Protein AF-A0A060IB45-F1 (afdb_monomer)

Structure (mmCIF, N/CA/C/O backbone):
data_AF-A0A060IB45-F1
#
_entry.id   AF-A0A060IB45-F1
#
loop_
_atom_site.group_PDB
_atom_site.id
_atom_site.type_symbol
_atom_site.label_atom_id
_atom_site.label_alt_id
_atom_site.label_comp_id
_atom_site.label_asym_id
_atom_site.label_entity_id
_atom_site.label_seq_id
_atom_site.pdbx_PDB_ins_code
_atom_site.Cartn_x
_atom_site.Cartn_y
_atom_site.Cartn_z
_atom_site.occupancy
_atom_site.B_iso_or_equiv
_atom_site.auth_seq_id
_atom_site.auth_comp_id
_atom_site.auth_asym_id
_atom_site.auth_atom_id
_atom_site.pdbx_PDB_model_num
ATOM 1 N N . MET A 1 1 ? 60.949 -63.739 -24.500 1.00 39.12 1 MET A N 1
ATOM 2 C CA . MET A 1 1 ? 61.688 -62.480 -24.249 1.00 39.12 1 MET A CA 1
ATOM 3 C C . MET A 1 1 ? 60.797 -61.530 -23.462 1.00 39.12 1 MET A C 1
ATOM 5 O O . MET A 1 1 ? 59.628 -61.396 -23.788 1.00 39.12 1 MET A O 1
ATOM 9 N N . ARG A 1 2 ? 61.341 -60.954 -22.385 1.00 44.25 2 ARG A N 1
ATOM 10 C CA . ARG A 1 2 ? 60.687 -60.028 -21.445 1.00 44.25 2 ARG A CA 1
ATOM 11 C C . ARG A 1 2 ? 60.371 -58.684 -22.113 1.00 44.25 2 ARG A C 1
ATOM 13 O O . ARG A 1 2 ? 61.211 -58.212 -22.874 1.00 44.25 2 ARG A O 1
ATOM 20 N N . ARG A 1 3 ? 59.288 -58.015 -21.692 1.00 43.28 3 ARG A N 1
ATOM 21 C CA . ARG A 1 3 ? 59.293 -56.583 -21.315 1.00 43.28 3 ARG A CA 1
ATOM 22 C C . ARG A 1 3 ? 57.944 -56.158 -20.724 1.00 43.28 3 ARG A C 1
ATOM 24 O O . ARG A 1 3 ? 56.954 -56.040 -21.430 1.00 43.28 3 ARG A O 1
ATOM 31 N N . ALA A 1 4 ? 57.955 -55.894 -19.420 1.00 44.88 4 ALA A N 1
ATOM 32 C CA . ALA A 1 4 ? 56.994 -55.016 -18.771 1.00 44.88 4 ALA A CA 1
ATOM 33 C C . ALA A 1 4 ? 57.292 -53.560 -19.167 1.00 44.88 4 ALA A C 1
ATOM 35 O O . ALA A 1 4 ? 58.463 -53.193 -19.298 1.00 44.88 4 ALA A O 1
ATOM 36 N N . LYS A 1 5 ? 56.255 -52.730 -19.301 1.00 47.69 5 LYS A N 1
ATOM 37 C CA . LYS A 1 5 ? 56.360 -51.271 -19.181 1.00 47.69 5 LYS A CA 1
ATOM 38 C C . LYS A 1 5 ? 55.083 -50.715 -18.555 1.00 47.69 5 LYS A C 1
ATOM 40 O O . LYS A 1 5 ? 54.028 -50.673 -19.173 1.00 47.69 5 LYS A O 1
ATOM 45 N N . THR A 1 6 ? 55.236 -50.315 -17.304 1.00 46.94 6 THR A N 1
ATOM 46 C CA . THR A 1 6 ? 54.355 -49.462 -16.511 1.00 46.94 6 THR A CA 1
ATOM 47 C C . THR A 1 6 ? 54.254 -48.070 -17.139 1.00 46.94 6 THR A C 1
ATOM 49 O O . THR A 1 6 ? 55.289 -47.481 -17.429 1.00 46.94 6 THR A O 1
ATOM 52 N N . MET A 1 7 ? 53.046 -47.523 -17.277 1.00 44.88 7 MET A N 1
ATOM 53 C CA . MET A 1 7 ? 52.731 -46.083 -17.217 1.00 44.88 7 MET A CA 1
ATOM 54 C C . MET A 1 7 ? 51.213 -45.987 -17.007 1.00 44.88 7 MET A C 1
ATOM 56 O O . MET A 1 7 ? 50.472 -46.628 -17.737 1.00 44.88 7 MET A O 1
ATOM 60 N N . MET A 1 8 ? 50.659 -45.425 -15.937 1.00 43.84 8 MET A N 1
ATOM 61 C CA . MET A 1 8 ? 50.748 -44.082 -15.347 1.00 43.84 8 MET A CA 1
ATOM 62 C C . MET A 1 8 ? 49.336 -43.476 -15.430 1.00 43.84 8 MET A C 1
ATOM 64 O O . MET A 1 8 ? 48.716 -43.423 -16.485 1.00 43.84 8 MET A O 1
ATOM 68 N N . ARG A 1 9 ? 48.824 -43.132 -14.248 1.00 47.56 9 ARG A N 1
ATOM 69 C CA . ARG A 1 9 ? 47.501 -42.592 -13.911 1.00 47.56 9 ARG A CA 1
ATOM 70 C C . ARG A 1 9 ? 47.063 -41.422 -14.802 1.00 47.56 9 ARG A C 1
ATOM 72 O O . ARG A 1 9 ? 47.872 -40.539 -15.046 1.00 47.56 9 ARG A O 1
ATOM 79 N N . CYS A 1 10 ? 45.759 -41.325 -15.066 1.00 42.72 10 CYS A N 1
ATOM 80 C CA . CYS A 1 10 ? 45.041 -40.045 -15.103 1.00 42.72 10 CYS A CA 1
ATOM 81 C C . CYS A 1 10 ? 43.574 -40.273 -14.706 1.00 42.72 10 CYS A C 1
ATOM 83 O O . CYS A 1 10 ? 42.755 -40.717 -15.502 1.00 42.72 10 CYS A O 1
ATOM 85 N N . VAL A 1 11 ? 43.265 -39.995 -13.438 1.00 52.44 11 VAL A N 1
ATOM 86 C CA . VAL A 1 11 ? 41.895 -39.829 -12.941 1.00 52.44 11 VAL A CA 1
ATOM 87 C C . VAL A 1 11 ? 41.464 -38.422 -13.351 1.00 52.44 11 VAL A C 1
ATOM 89 O O . VAL A 1 11 ? 41.982 -37.449 -12.810 1.00 52.44 11 VAL A O 1
ATOM 92 N N . LEU A 1 12 ? 40.560 -38.298 -14.322 1.00 50.53 12 LEU A N 1
ATOM 93 C CA . LEU A 1 12 ? 39.878 -37.034 -14.601 1.00 50.53 12 LEU A CA 1
ATOM 94 C C . LEU A 1 12 ? 38.718 -36.891 -13.610 1.00 50.53 12 LEU A C 1
ATOM 96 O O . LEU A 1 12 ? 37.620 -37.389 -13.837 1.00 50.53 12 LEU A O 1
ATOM 100 N N . ALA A 1 13 ? 38.986 -36.228 -12.486 1.00 51.66 13 ALA A N 1
ATOM 101 C CA . ALA A 1 13 ? 37.946 -35.695 -11.620 1.00 51.66 13 ALA A CA 1
ATOM 102 C C . ALA A 1 13 ? 37.414 -34.405 -12.262 1.00 51.66 13 ALA A C 1
ATOM 104 O O . ALA A 1 13 ? 38.036 -33.349 -12.166 1.00 51.66 13 ALA A O 1
ATOM 105 N N . ALA A 1 14 ? 36.280 -34.496 -12.957 1.00 57.31 14 ALA A N 1
ATOM 106 C CA . ALA A 1 14 ? 35.526 -33.322 -13.370 1.00 57.31 14 ALA A CA 1
ATOM 107 C C . ALA A 1 14 ? 34.837 -32.740 -12.127 1.00 57.31 14 ALA A C 1
ATOM 109 O O . ALA A 1 14 ? 33.784 -33.214 -11.702 1.00 57.31 14 ALA A O 1
ATOM 110 N N . ALA A 1 15 ? 35.465 -31.746 -11.503 1.00 57.22 15 ALA A N 1
ATOM 111 C CA . ALA A 1 15 ? 34.821 -30.951 -10.471 1.00 57.22 15 ALA A CA 1
ATOM 112 C C . ALA A 1 15 ? 33.759 -30.069 -11.144 1.00 57.22 15 ALA A C 1
ATOM 114 O O . ALA A 1 15 ? 34.080 -29.077 -11.796 1.00 57.22 15 ALA A O 1
ATOM 115 N N . PHE A 1 16 ? 32.492 -30.459 -11.001 1.00 50.97 16 PHE A N 1
ATOM 116 C CA . PHE A 1 16 ? 31.348 -29.583 -11.226 1.00 50.97 16 PHE A CA 1
ATOM 117 C C . PHE A 1 16 ? 31.448 -28.409 -10.245 1.00 50.97 16 PHE A C 1
ATOM 119 O O . PHE A 1 16 ? 31.032 -28.508 -9.092 1.00 50.97 16 PHE A O 1
ATOM 126 N N . LEU A 1 17 ? 32.013 -27.291 -10.693 1.00 46.75 17 LEU A N 1
ATOM 127 C CA . LEU A 1 17 ? 31.818 -26.003 -10.040 1.00 46.75 17 LEU A CA 1
ATOM 128 C C . LEU A 1 17 ? 30.426 -25.506 -10.434 1.00 46.75 17 LEU A C 1
ATOM 130 O O . LEU A 1 17 ? 30.260 -24.731 -11.373 1.00 46.75 17 LEU A O 1
ATOM 134 N N . LEU A 1 18 ? 29.410 -25.998 -9.726 1.00 50.41 18 LEU A N 1
ATOM 135 C CA . LEU A 1 18 ? 28.141 -25.293 -9.614 1.00 50.41 18 LEU A CA 1
ATOM 136 C C . LEU A 1 18 ? 28.438 -24.019 -8.825 1.00 50.41 18 LEU A C 1
ATOM 138 O O . LEU A 1 18 ? 28.433 -24.023 -7.596 1.00 50.41 18 LEU A O 1
ATOM 142 N N . SER A 1 19 ? 28.759 -22.937 -9.533 1.00 51.56 19 SER A N 1
ATOM 143 C CA . SER A 1 19 ? 28.644 -21.605 -8.954 1.00 51.56 19 SER A CA 1
ATOM 144 C C . SER A 1 19 ? 27.221 -21.492 -8.411 1.00 51.56 19 SER A C 1
ATOM 146 O O . SER A 1 19 ? 26.284 -21.699 -9.190 1.00 51.56 19 SER A O 1
ATOM 148 N N . PRO A 1 20 ? 27.012 -21.197 -7.116 1.00 48.66 20 PRO A N 1
ATOM 149 C CA . PRO A 1 20 ? 25.693 -20.787 -6.691 1.00 48.66 20 PRO A CA 1
ATOM 150 C C . PRO A 1 20 ? 25.418 -19.511 -7.478 1.00 48.66 20 PRO A C 1
ATOM 152 O O . PRO A 1 20 ? 26.125 -18.513 -7.322 1.00 48.66 20 PRO A O 1
ATOM 155 N N . ALA A 1 21 ? 24.450 -19.571 -8.397 1.00 52.47 21 ALA A N 1
ATOM 156 C CA . ALA A 1 21 ? 23.832 -18.363 -8.902 1.00 52.47 21 ALA A CA 1
ATOM 157 C C . ALA A 1 21 ? 23.478 -17.565 -7.651 1.00 52.47 21 ALA A C 1
ATOM 159 O O . ALA A 1 21 ? 22.798 -18.090 -6.766 1.00 52.47 21 ALA A O 1
ATOM 160 N N . ALA A 1 22 ? 24.051 -16.370 -7.519 1.00 42.72 22 ALA A N 1
ATOM 161 C CA . ALA A 1 22 ? 23.643 -15.450 -6.484 1.00 42.72 22 ALA A CA 1
ATOM 162 C C . ALA A 1 22 ? 22.136 -15.290 -6.670 1.00 42.72 22 ALA A C 1
ATOM 164 O O . ALA A 1 22 ? 21.689 -14.667 -7.632 1.00 42.72 22 ALA A O 1
ATOM 165 N N . ALA A 1 23 ? 21.362 -15.952 -5.814 1.00 44.12 23 ALA A N 1
ATOM 166 C CA . ALA A 1 23 ? 19.966 -15.648 -5.644 1.00 44.12 23 ALA A CA 1
ATOM 167 C C . ALA A 1 23 ? 19.985 -14.213 -5.130 1.00 44.12 23 ALA A C 1
ATOM 169 O O . ALA A 1 23 ? 20.242 -13.971 -3.950 1.00 44.12 23 ALA A O 1
ATOM 170 N N . PHE A 1 24 ? 19.862 -13.254 -6.050 1.00 43.06 24 PHE A N 1
ATOM 171 C CA . PHE A 1 24 ? 19.434 -11.919 -5.694 1.00 43.06 24 PHE A CA 1
ATOM 172 C C . PHE A 1 24 ? 18.175 -12.157 -4.877 1.00 43.06 24 PHE A C 1
ATOM 174 O O . PHE A 1 24 ? 17.224 -12.744 -5.388 1.00 43.06 24 PHE A O 1
ATOM 181 N N . ALA A 1 25 ? 18.237 -11.858 -3.580 1.00 45.06 25 ALA A N 1
ATOM 182 C CA . ALA A 1 25 ? 17.045 -11.856 -2.762 1.00 45.06 25 ALA A CA 1
ATOM 183 C C . ALA A 1 25 ? 16.098 -10.891 -3.471 1.00 45.06 25 ALA A C 1
ATOM 185 O O . ALA A 1 25 ? 16.395 -9.700 -3.557 1.00 45.06 25 ALA A O 1
ATOM 186 N N . GLU A 1 26 ? 15.062 -11.439 -4.095 1.00 55.22 26 GLU A N 1
ATOM 187 C CA . GLU A 1 26 ? 14.002 -10.658 -4.702 1.00 55.22 26 GLU A CA 1
ATOM 188 C C . GLU A 1 26 ? 13.481 -9.765 -3.573 1.00 55.22 26 GLU A C 1
ATOM 190 O O . GLU A 1 26 ? 13.098 -10.269 -2.512 1.00 55.22 26 GLU A O 1
ATOM 195 N N . GLU A 1 27 ? 13.634 -8.443 -3.708 1.00 68.12 27 GLU A N 1
ATOM 196 C CA . GLU A 1 27 ? 13.091 -7.519 -2.715 1.00 68.12 27 GLU A CA 1
ATOM 197 C C . GLU A 1 27 ? 11.571 -7.697 -2.750 1.00 68.12 27 GLU A C 1
ATOM 199 O O . GLU A 1 27 ? 10.907 -7.226 -3.665 1.00 68.12 27 GLU A O 1
ATOM 204 N N . SER A 1 28 ? 11.039 -8.445 -1.782 1.00 84.12 28 SER A N 1
ATOM 205 C CA . SER A 1 28 ? 9.610 -8.737 -1.680 1.00 84.12 28 SER A CA 1
ATOM 206 C C . SER A 1 28 ? 8.823 -7.464 -1.377 1.00 84.12 28 SER A C 1
ATOM 208 O O . SER A 1 28 ? 9.226 -6.677 -0.507 1.00 84.12 28 SER A O 1
ATOM 210 N N . GLY A 1 29 ? 7.659 -7.308 -2.001 1.00 90.44 29 GLY A N 1
ATOM 211 C CA . GLY A 1 29 ? 6.814 -6.126 -1.857 1.00 90.44 29 GLY A CA 1
ATOM 212 C C . GLY A 1 29 ? 6.987 -5.079 -2.955 1.00 90.44 29 GLY A C 1
ATOM 213 O O . GLY A 1 29 ? 7.575 -5.310 -4.005 1.00 90.44 29 GLY A O 1
ATOM 214 N N . LEU A 1 30 ? 6.426 -3.894 -2.711 1.00 93.44 30 LEU A N 1
ATOM 215 C CA . LEU A 1 30 ? 6.523 -2.771 -3.635 1.00 93.44 30 LEU A CA 1
ATOM 216 C C . LEU A 1 30 ? 7.967 -2.259 -3.734 1.00 93.44 30 LEU A C 1
ATOM 218 O O . LEU A 1 30 ? 8.586 -1.994 -2.698 1.00 93.44 30 LEU A O 1
ATOM 222 N N . PRO A 1 31 ? 8.485 -2.025 -4.952 1.00 93.94 31 PRO A N 1
ATOM 223 C CA . PRO A 1 31 ? 9.808 -1.452 -5.125 1.00 93.94 31 PRO A CA 1
ATOM 224 C C . PRO A 1 31 ? 9.847 0.017 -4.692 1.00 93.94 31 PRO A C 1
ATOM 226 O O . PRO A 1 31 ? 8.828 0.719 -4.616 1.00 93.94 31 PRO A O 1
ATOM 229 N N . THR A 1 32 ? 11.060 0.514 -4.446 1.00 95.19 32 THR A N 1
ATOM 230 C CA . THR A 1 32 ? 11.256 1.924 -4.106 1.00 95.19 32 THR A CA 1
ATOM 231 C C . THR A 1 32 ? 10.787 2.860 -5.216 1.00 95.19 32 THR A C 1
ATOM 233 O O . THR A 1 32 ? 10.970 2.567 -6.395 1.00 95.19 32 THR A O 1
ATOM 236 N N . GLY A 1 33 ? 10.270 4.032 -4.860 1.00 95.62 33 GLY A N 1
ATOM 237 C CA . GLY A 1 33 ? 10.008 5.097 -5.828 1.00 95.62 33 GLY A CA 1
ATOM 238 C C . GLY A 1 33 ? 8.963 6.097 -5.366 1.00 95.62 33 GLY A C 1
ATOM 239 O O . GLY A 1 33 ? 8.472 6.034 -4.235 1.00 95.62 33 GLY A O 1
ATOM 240 N N . LEU A 1 34 ? 8.615 7.018 -6.261 1.00 97.06 34 LEU A N 1
ATOM 241 C CA . LEU A 1 34 ? 7.472 7.900 -6.081 1.00 97.06 34 LEU A CA 1
ATOM 242 C C . LEU A 1 34 ? 6.221 7.193 -6.600 1.00 97.06 34 LEU A C 1
ATOM 244 O O . LEU A 1 34 ? 6.144 6.810 -7.770 1.00 97.06 34 LEU A O 1
ATOM 248 N N . TRP A 1 35 ? 5.231 7.044 -5.730 1.00 97.19 35 TRP A N 1
ATOM 249 C CA . TRP A 1 35 ? 3.980 6.362 -6.032 1.00 97.19 35 TRP A CA 1
ATOM 250 C C . TRP A 1 35 ? 2.809 7.323 -5.914 1.00 97.19 35 TRP A C 1
ATOM 252 O O . TRP A 1 35 ? 2.693 8.053 -4.934 1.00 97.19 35 TRP A O 1
ATOM 262 N N . GLN A 1 36 ? 1.909 7.287 -6.890 1.00 97.44 36 GLN A N 1
ATOM 263 C CA . GLN A 1 36 ? 0.575 7.853 -6.775 1.00 97.44 36 GLN A CA 1
ATOM 264 C C . GLN A 1 36 ? -0.364 6.784 -6.217 1.00 97.44 36 GLN A C 1
ATOM 266 O O . GLN A 1 36 ? -0.483 5.701 -6.787 1.00 97.44 36 GLN A O 1
ATOM 271 N N . VAL A 1 37 ? -1.045 7.107 -5.124 1.00 97.12 37 VAL A N 1
ATOM 272 C CA . VAL A 1 37 ? -2.060 6.270 -4.488 1.00 97.12 37 VAL A CA 1
ATOM 273 C C . VAL A 1 37 ? -3.424 6.888 -4.760 1.00 97.12 37 VAL A C 1
ATOM 275 O O . VAL A 1 37 ? -3.628 8.083 -4.535 1.00 97.12 37 VAL A O 1
ATOM 278 N N . ARG A 1 38 ? -4.355 6.071 -5.246 1.00 96.56 38 ARG A N 1
ATOM 279 C CA . ARG A 1 38 ? -5.748 6.441 -5.499 1.00 96.56 38 ARG A CA 1
ATOM 280 C C . ARG A 1 38 ? -6.643 5.520 -4.686 1.00 96.56 38 ARG A C 1
ATOM 282 O O . ARG A 1 38 ? -6.508 4.301 -4.772 1.00 96.56 38 ARG A O 1
ATOM 289 N N . VAL A 1 39 ? -7.537 6.096 -3.891 1.00 94.38 39 VAL A N 1
ATOM 290 C CA . VAL A 1 39 ? -8.502 5.372 -3.057 1.00 94.38 39 VAL A CA 1
ATOM 291 C C . VAL A 1 39 ? -9.902 5.723 -3.536 1.00 94.38 39 VAL A C 1
ATOM 293 O O . VAL A 1 39 ? -10.279 6.893 -3.539 1.00 94.38 39 VAL A O 1
ATOM 296 N N . PHE A 1 40 ? -10.664 4.707 -3.929 1.00 92.06 40 PHE A N 1
ATOM 297 C CA . PHE A 1 40 ? -12.009 4.844 -4.477 1.00 92.06 40 PHE A CA 1
ATOM 298 C C . PHE A 1 40 ? -13.023 4.392 -3.433 1.00 92.06 40 PHE A C 1
ATOM 300 O O . PHE A 1 40 ? -13.171 3.196 -3.167 1.00 92.06 40 PHE A O 1
ATOM 307 N N . THR A 1 41 ? -13.718 5.354 -2.834 1.00 84.06 41 THR A N 1
ATOM 308 C CA . THR A 1 41 ? -14.786 5.078 -1.873 1.00 84.06 41 THR A CA 1
ATOM 309 C C . THR A 1 41 ? -16.126 5.146 -2.600 1.00 84.06 41 THR A C 1
ATOM 311 O O . THR A 1 41 ? -16.417 6.172 -3.214 1.00 84.06 41 THR A O 1
ATOM 314 N N . PRO A 1 42 ? -16.953 4.090 -2.568 1.00 67.25 42 PRO A N 1
ATOM 315 C CA . PRO A 1 42 ? -18.254 4.133 -3.218 1.00 67.25 42 PRO A CA 1
ATOM 316 C C . PRO A 1 42 ? -19.142 5.187 -2.553 1.00 67.25 42 PRO A C 1
ATOM 318 O O . PRO A 1 42 ? -19.305 5.189 -1.331 1.00 67.25 42 PRO A O 1
ATOM 321 N N . VAL A 1 43 ? -19.741 6.067 -3.357 1.00 71.69 43 VAL A N 1
ATOM 322 C CA . VAL A 1 43 ? -20.756 7.004 -2.870 1.00 71.69 43 VAL A CA 1
ATOM 323 C C . VAL A 1 43 ? -22.096 6.270 -2.870 1.00 71.69 43 VAL A C 1
ATOM 325 O O . VAL A 1 43 ? -22.467 5.713 -3.907 1.00 71.69 43 VAL A O 1
ATOM 328 N N . PRO A 1 44 ? -22.866 6.270 -1.767 1.00 62.19 44 PRO A N 1
ATOM 329 C CA . PRO A 1 44 ? -24.193 5.659 -1.709 1.00 62.19 44 PRO A CA 1
ATOM 330 C C . PRO A 1 44 ? -25.214 6.501 -2.496 1.00 62.19 44 PRO A C 1
ATOM 332 O O . PRO A 1 44 ? -26.112 7.124 -1.939 1.00 62.19 44 PRO A O 1
ATOM 335 N N . THR A 1 45 ? -25.053 6.552 -3.817 1.00 65.19 45 THR A N 1
ATOM 336 C CA . THR A 1 45 ? -25.944 7.217 -4.772 1.00 65.19 45 THR A CA 1
ATOM 337 C C . THR A 1 45 ? -26.240 6.266 -5.933 1.00 65.19 45 THR A C 1
ATOM 339 O O . THR A 1 45 ? -25.392 5.447 -6.289 1.00 65.19 45 THR A O 1
ATOM 342 N N . PRO A 1 46 ? -27.425 6.359 -6.562 1.00 61.22 46 PRO A N 1
ATOM 343 C CA . PRO A 1 46 ? -27.816 5.472 -7.663 1.00 61.22 46 PRO A CA 1
ATOM 344 C C . PRO A 1 46 ? -26.965 5.643 -8.935 1.00 61.22 46 PRO A C 1
ATOM 346 O O . PRO A 1 46 ? -27.106 4.874 -9.879 1.00 61.22 46 PRO A O 1
ATOM 349 N N . GLU A 1 47 ? -26.076 6.636 -8.972 1.00 66.56 47 GLU A N 1
ATOM 350 C CA . GLU A 1 47 ? -25.330 7.057 -10.160 1.00 66.56 47 GLU A CA 1
ATOM 351 C C . GLU A 1 47 ? -23.962 6.360 -10.320 1.00 66.56 47 GLU A C 1
ATOM 353 O O . GLU A 1 47 ? -23.180 6.774 -11.170 1.00 66.56 47 GLU A O 1
ATOM 358 N N . LEU A 1 48 ? -23.663 5.311 -9.535 1.00 62.25 48 LEU A N 1
ATOM 359 C CA . LEU A 1 48 ? -22.383 4.569 -9.565 1.00 62.25 48 LEU A CA 1
ATOM 360 C C . LEU A 1 48 ? -21.150 5.496 -9.535 1.00 62.25 48 LEU A C 1
ATOM 362 O O . LEU A 1 48 ? -20.189 5.316 -10.284 1.00 62.25 48 LEU A O 1
ATOM 366 N N . LYS A 1 49 ? -21.187 6.518 -8.676 1.00 72.69 49 LYS A N 1
ATOM 367 C CA . LYS A 1 49 ? -20.078 7.459 -8.478 1.00 72.69 49 LYS A CA 1
ATOM 368 C C . LYS A 1 49 ? -19.165 6.988 -7.346 1.00 72.69 49 LYS A C 1
ATOM 370 O O . LYS A 1 49 ? -19.632 6.422 -6.359 1.00 72.69 49 LYS A O 1
ATOM 375 N N . ASN A 1 50 ? -17.872 7.272 -7.481 1.00 76.19 50 ASN A N 1
ATOM 376 C CA . ASN A 1 50 ? -16.876 7.061 -6.434 1.00 76.19 50 ASN A CA 1
ATOM 377 C C . ASN A 1 50 ? -16.322 8.410 -5.977 1.00 76.19 50 ASN A C 1
ATOM 379 O O . ASN A 1 50 ? -15.976 9.244 -6.814 1.00 76.19 50 ASN A O 1
ATOM 383 N N . ASP A 1 51 ? -16.186 8.577 -4.667 1.00 83.50 51 ASP A N 1
ATOM 384 C CA . ASP A 1 51 ? -15.335 9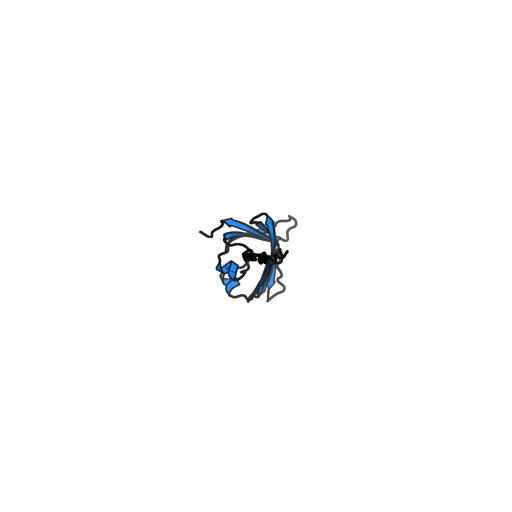.607 -4.095 1.00 83.50 51 ASP A CA 1
ATOM 385 C C . ASP A 1 51 ? -13.891 9.129 -4.220 1.00 83.50 51 ASP A C 1
ATOM 387 O O . ASP A 1 51 ? -13.527 8.043 -3.755 1.00 83.50 51 ASP A O 1
ATOM 391 N N . GLU A 1 52 ? -13.070 9.936 -4.881 1.00 89.69 52 GLU A N 1
ATOM 392 C CA . GLU A 1 52 ? -11.673 9.621 -5.137 1.00 89.69 52 GLU A CA 1
ATOM 393 C C . GLU A 1 52 ? -10.769 10.468 -4.243 1.00 89.69 52 GLU A C 1
ATOM 395 O O . GLU A 1 52 ? -10.847 11.697 -4.233 1.00 89.69 52 GLU A O 1
ATOM 400 N N . GLN A 1 53 ? -9.874 9.805 -3.515 1.00 91.75 53 GLN A N 1
ATOM 401 C CA . GLN A 1 53 ? -8.757 10.458 -2.841 1.00 91.75 53 GLN A CA 1
ATOM 402 C C . GLN A 1 53 ? -7.468 10.099 -3.564 1.00 91.75 53 GLN A C 1
ATOM 404 O O . GLN A 1 53 ? -7.161 8.920 -3.736 1.00 91.75 53 GLN A O 1
ATOM 409 N N . VAL A 1 54 ? -6.706 11.116 -3.965 1.00 94.50 54 VAL A N 1
ATOM 410 C CA . VAL A 1 54 ? -5.428 10.949 -4.659 1.00 94.50 54 VAL A CA 1
ATOM 411 C C . VAL A 1 54 ? -4.332 11.627 -3.862 1.00 94.50 54 VAL A C 1
ATOM 413 O O . VAL A 1 54 ? -4.442 12.803 -3.518 1.00 94.50 54 VAL A O 1
ATOM 416 N N . PHE A 1 55 ? -3.255 10.901 -3.597 1.00 94.94 55 PHE A N 1
ATOM 417 C CA . PHE A 1 55 ? -2.060 11.446 -2.966 1.00 94.94 55 PHE A CA 1
ATOM 418 C C . PHE A 1 55 ? -0.807 10.759 -3.502 1.00 94.94 55 PHE A C 1
ATOM 420 O O . PHE A 1 55 ? -0.880 9.742 -4.188 1.00 94.94 55 PHE A O 1
ATOM 427 N N . GLN A 1 56 ? 0.353 11.344 -3.222 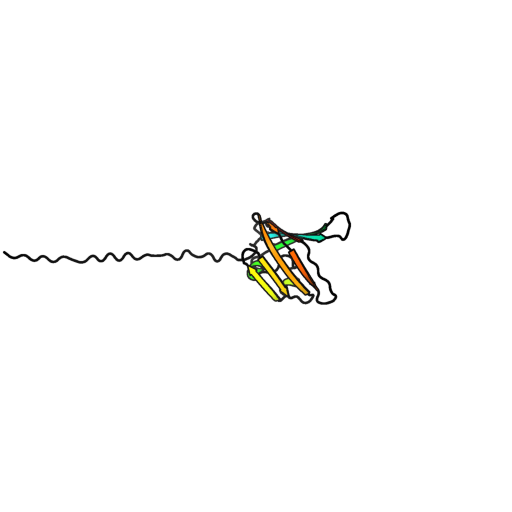1.00 95.06 56 GLN A N 1
ATOM 428 C CA . GLN A 1 56 ? 1.641 10.767 -3.582 1.00 95.06 56 GLN A CA 1
ATOM 429 C C . GLN A 1 56 ? 2.408 10.379 -2.325 1.00 95.06 56 GLN A C 1
ATOM 431 O O . GLN A 1 56 ? 2.333 11.068 -1.305 1.00 95.06 56 GLN A O 1
ATOM 436 N N . ILE A 1 57 ? 3.155 9.285 -2.410 1.00 94.38 57 ILE A N 1
ATOM 437 C CA . ILE A 1 57 ? 4.059 8.840 -1.358 1.00 94.38 57 ILE A CA 1
ATOM 438 C C . ILE A 1 57 ? 5.446 8.592 -1.937 1.00 94.38 57 ILE A C 1
ATOM 440 O O . ILE A 1 57 ? 5.599 8.074 -3.042 1.00 94.38 57 ILE A O 1
ATOM 444 N N . CYS A 1 58 ? 6.461 8.903 -1.143 1.00 94.38 58 CYS A N 1
ATOM 445 C CA . CYS A 1 58 ? 7.785 8.347 -1.344 1.00 94.38 58 CYS A CA 1
ATOM 446 C C . CYS A 1 58 ? 7.854 6.987 -0.638 1.00 94.38 58 CYS A C 1
ATOM 448 O O . CYS A 1 58 ? 7.829 6.925 0.596 1.00 94.38 58 CYS A O 1
ATOM 450 N N . TYR A 1 59 ? 7.938 5.905 -1.411 1.00 94.62 59 TYR A N 1
ATOM 451 C CA . TYR A 1 59 ? 8.205 4.569 -0.885 1.00 94.62 59 TYR A CA 1
ATOM 452 C C . TYR A 1 59 ? 9.720 4.356 -0.873 1.00 94.62 59 TYR A C 1
ATOM 454 O O . TYR A 1 59 ? 10.314 3.846 -1.816 1.00 94.62 59 TYR A O 1
ATOM 462 N N . ASP A 1 60 ? 10.373 4.878 0.164 1.00 93.00 60 ASP A N 1
ATOM 463 C CA . ASP A 1 60 ? 11.829 4.829 0.306 1.00 93.00 60 ASP A CA 1
ATOM 464 C C . ASP A 1 60 ? 12.331 3.457 0.800 1.00 93.00 60 ASP A C 1
ATOM 466 O O . ASP A 1 60 ? 11.566 2.574 1.186 1.00 93.00 60 ASP A O 1
ATOM 470 N N . LYS A 1 61 ? 13.656 3.283 0.861 1.00 92.56 61 LYS A N 1
ATOM 471 C CA . LYS A 1 61 ? 14.283 2.052 1.379 1.00 92.56 61 LYS A CA 1
ATOM 472 C C . LYS A 1 61 ? 13.852 1.695 2.806 1.00 92.56 61 LYS A C 1
ATOM 474 O O . LYS A 1 61 ? 13.869 0.526 3.179 1.00 92.56 61 LYS A O 1
ATOM 479 N N . THR A 1 62 ? 13.488 2.685 3.622 1.00 91.12 62 THR A N 1
ATOM 480 C CA . THR A 1 62 ? 12.996 2.434 4.984 1.00 91.12 62 THR A CA 1
ATOM 481 C C . THR A 1 62 ? 11.585 1.858 4.938 1.00 91.12 62 THR A C 1
ATOM 483 O O . THR A 1 62 ? 11.284 0.924 5.680 1.00 91.12 62 THR A O 1
ATOM 486 N N . ALA A 1 63 ? 10.737 2.380 4.050 1.00 92.06 63 ALA A N 1
ATOM 487 C CA . ALA A 1 63 ? 9.398 1.869 3.793 1.00 92.06 63 ALA A CA 1
ATOM 488 C C . ALA A 1 63 ? 9.440 0.420 3.297 1.00 92.06 63 ALA A C 1
ATOM 490 O O . ALA A 1 63 ? 8.753 -0.422 3.870 1.00 92.06 63 ALA A O 1
ATOM 491 N N . VAL A 1 64 ? 10.313 0.126 2.327 1.00 92.69 64 VAL A N 1
ATOM 492 C CA . VAL A 1 64 ? 10.519 -1.232 1.794 1.00 92.69 64 VAL A CA 1
ATOM 493 C C . VAL A 1 64 ? 10.974 -2.180 2.899 1.00 92.69 64 VAL A C 1
ATOM 495 O O . VAL A 1 64 ? 10.319 -3.180 3.166 1.00 92.69 64 VAL A O 1
ATOM 498 N N . LYS A 1 65 ? 12.042 -1.826 3.626 1.00 91.38 65 LYS A N 1
ATOM 499 C CA . LYS A 1 65 ? 12.605 -2.675 4.689 1.00 91.38 65 LYS A CA 1
ATOM 500 C C . LYS A 1 65 ? 11.622 -2.971 5.825 1.00 91.38 65 LYS A C 1
ATOM 502 O O . LYS A 1 65 ? 11.741 -3.996 6.488 1.00 91.38 65 LYS A O 1
ATOM 507 N N . SER A 1 66 ? 10.707 -2.047 6.107 1.00 90.44 66 SER A N 1
ATOM 508 C CA . SER A 1 66 ? 9.689 -2.219 7.150 1.00 90.44 66 SER A CA 1
ATOM 509 C C . SER A 1 66 ? 8.370 -2.777 6.624 1.00 90.44 66 SER A C 1
ATOM 511 O O . SER A 1 66 ? 7.445 -2.939 7.418 1.00 90.44 66 SER A O 1
ATOM 513 N N . HIS A 1 67 ? 8.278 -3.041 5.314 1.00 92.94 67 HIS A N 1
ATOM 514 C CA . HIS A 1 67 ? 7.043 -3.374 4.610 1.00 92.94 67 HIS A CA 1
ATOM 515 C C . HIS A 1 67 ? 5.891 -2.469 5.051 1.00 92.94 67 HIS A C 1
ATOM 517 O O . HIS A 1 67 ? 4.826 -2.906 5.487 1.00 92.94 67 HIS A O 1
ATOM 523 N N . MET A 1 68 ? 6.135 -1.162 5.006 1.00 93.44 68 MET A N 1
ATOM 524 C CA . MET A 1 68 ? 5.149 -0.181 5.424 1.00 93.44 68 MET A CA 1
ATOM 525 C C . MET A 1 68 ? 3.938 -0.236 4.489 1.00 93.44 68 MET A C 1
ATOM 527 O O . MET A 1 68 ? 4.104 -0.256 3.272 1.00 93.44 68 MET A O 1
ATOM 531 N N . ASN A 1 69 ? 2.723 -0.219 5.041 1.00 95.00 69 ASN A N 1
ATOM 532 C CA . ASN A 1 69 ? 1.512 -0.126 4.229 1.00 95.00 69 ASN A CA 1
ATOM 533 C C . ASN A 1 69 ? 1.505 1.229 3.479 1.00 95.00 69 ASN A C 1
ATOM 535 O O . ASN A 1 69 ? 1.444 2.269 4.136 1.00 95.00 69 ASN A O 1
ATOM 539 N N . PRO A 1 70 ? 1.556 1.241 2.136 1.00 94.06 70 PRO A N 1
ATOM 540 C CA . PRO A 1 70 ? 1.673 2.460 1.327 1.00 94.06 70 PRO A CA 1
ATOM 541 C C . PRO A 1 70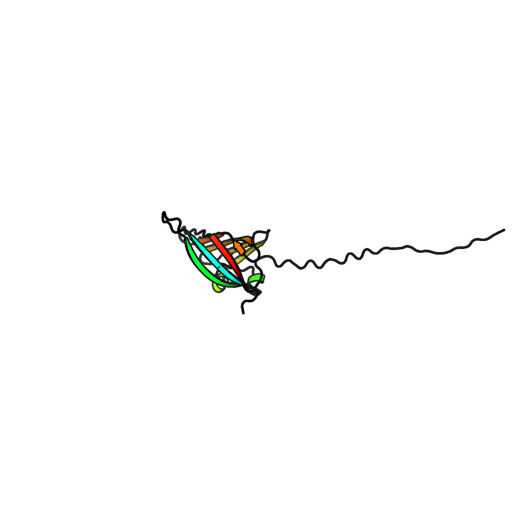 ? 0.410 3.340 1.336 1.00 94.06 70 PRO A C 1
ATOM 543 O O . PRO A 1 70 ? 0.468 4.513 0.985 1.00 94.06 70 PRO A O 1
ATOM 546 N N . VAL A 1 71 ? -0.744 2.812 1.750 1.00 94.44 71 VAL A N 1
ATOM 547 C CA . VAL A 1 71 ? -1.974 3.611 1.889 1.00 94.44 71 VAL A CA 1
ATOM 548 C C . VAL A 1 71 ? -2.000 4.346 3.235 1.00 94.44 71 VAL A C 1
ATOM 550 O O . VAL A 1 71 ? -2.693 5.352 3.382 1.00 94.44 71 VAL A O 1
ATOM 553 N N . LEU A 1 72 ? -1.219 3.889 4.222 1.00 90.12 72 LEU A N 1
ATOM 554 C CA . LEU A 1 72 ? -1.124 4.541 5.524 1.00 90.12 72 LEU A CA 1
ATOM 555 C C . LEU A 1 72 ? -0.102 5.686 5.518 1.00 90.12 72 LEU A C 1
ATOM 557 O O . LEU A 1 72 ? 1.034 5.503 5.074 1.00 90.12 72 LEU A O 1
ATOM 561 N N . PRO A 1 73 ? -0.428 6.846 6.121 1.00 84.62 73 PRO A N 1
ATOM 562 C CA . PRO A 1 73 ? 0.561 7.887 6.360 1.00 84.62 73 PRO A CA 1
ATOM 563 C C . PRO A 1 73 ? 1.750 7.350 7.168 1.00 84.62 73 PRO A C 1
ATOM 565 O O . PRO A 1 73 ? 1.569 6.709 8.207 1.00 84.62 73 PRO A O 1
ATOM 568 N N . LYS A 1 74 ? 2.979 7.686 6.752 1.00 84.38 74 LYS A N 1
ATOM 569 C CA . LYS A 1 74 ? 4.231 7.200 7.370 1.00 84.38 74 LYS A CA 1
ATOM 570 C C . LYS A 1 74 ? 4.267 7.377 8.893 1.00 84.38 74 LYS A C 1
ATOM 572 O O . LYS A 1 74 ? 4.661 6.474 9.627 1.00 84.38 74 LYS A O 1
ATOM 577 N N . ALA A 1 75 ? 3.796 8.525 9.386 1.00 83.94 75 ALA A N 1
ATOM 578 C CA . ALA A 1 75 ? 3.751 8.830 10.817 1.00 83.94 75 ALA A CA 1
ATOM 579 C C . ALA A 1 75 ? 2.765 7.953 11.613 1.00 83.94 75 ALA A C 1
ATOM 581 O O . ALA A 1 75 ? 2.961 7.749 12.815 1.00 83.94 75 ALA A O 1
ATOM 582 N N . GLN A 1 76 ? 1.705 7.460 10.967 1.00 86.56 76 GLN A N 1
ATOM 583 C CA . GLN A 1 76 ? 0.755 6.525 11.563 1.00 86.56 76 GLN A CA 1
ATOM 584 C C . GLN A 1 76 ? 1.318 5.108 11.521 1.00 86.56 76 GLN A C 1
ATOM 586 O O . GLN A 1 76 ? 1.395 4.471 12.568 1.00 86.56 76 GLN A O 1
ATOM 591 N N . ALA A 1 77 ? 1.791 4.658 10.356 1.00 86.88 77 ALA A N 1
ATOM 592 C CA . ALA A 1 77 ? 2.349 3.319 10.188 1.00 86.88 77 ALA A CA 1
ATOM 593 C C . ALA A 1 77 ? 3.517 3.037 11.152 1.00 86.88 77 ALA A C 1
ATOM 595 O O . ALA A 1 77 ? 3.578 1.958 11.735 1.00 86.88 77 ALA A O 1
ATOM 596 N N . ALA A 1 78 ? 4.371 4.032 11.426 1.00 87.38 78 ALA A N 1
ATOM 597 C CA . ALA A 1 78 ? 5.473 3.923 12.390 1.00 87.38 78 ALA A CA 1
ATOM 598 C C . ALA A 1 78 ? 5.036 3.624 13.842 1.00 87.38 78 ALA A C 1
ATOM 600 O O . ALA A 1 78 ? 5.865 3.267 14.676 1.00 87.38 78 ALA A O 1
ATOM 601 N N . LYS A 1 79 ? 3.749 3.796 14.168 1.00 91.81 79 LYS A N 1
ATOM 602 C CA . LYS A 1 79 ? 3.169 3.528 15.496 1.00 91.81 79 LYS A CA 1
ATOM 603 C C . LYS A 1 79 ? 2.329 2.249 15.523 1.00 91.81 79 LYS A C 1
ATOM 605 O O . LYS A 1 79 ? 1.724 1.948 16.553 1.00 91.81 79 LYS A O 1
ATOM 610 N N . CYS A 1 80 ? 2.243 1.535 14.406 1.00 94.12 80 CYS A N 1
ATOM 611 C CA . CYS A 1 80 ? 1.440 0.331 14.267 1.00 94.12 80 CYS A CA 1
ATOM 612 C C . CYS A 1 80 ? 2.317 -0.918 14.359 1.00 94.12 80 CYS A C 1
ATOM 614 O O . CYS A 1 80 ? 3.507 -0.890 14.053 1.00 94.12 80 CYS A O 1
ATOM 616 N N . LYS A 1 81 ? 1.712 -2.042 14.748 1.00 96.00 81 LYS A N 1
ATOM 617 C CA . LYS A 1 81 ? 2.321 -3.354 14.533 1.00 96.00 81 LYS A CA 1
ATOM 618 C C . LYS A 1 81 ? 2.070 -3.742 13.078 1.00 96.00 81 LYS A C 1
ATOM 620 O O . LYS A 1 81 ? 0.917 -3.974 12.713 1.00 96.00 81 LYS A O 1
ATOM 625 N N . LEU A 1 82 ? 3.135 -3.758 12.287 1.00 95.12 82 LEU A N 1
ATOM 626 C CA . LEU A 1 82 ? 3.103 -4.097 10.868 1.00 95.12 82 LEU A CA 1
ATOM 627 C C . LEU A 1 82 ? 3.279 -5.605 10.681 1.00 95.12 82 LEU A C 1
ATOM 629 O O . LEU A 1 82 ? 4.014 -6.241 11.438 1.00 95.12 82 LEU A O 1
ATOM 633 N N . ASP A 1 83 ? 2.590 -6.150 9.690 1.00 95.88 83 ASP A N 1
ATOM 634 C CA . ASP A 1 83 ? 2.714 -7.526 9.230 1.00 95.88 83 ASP A CA 1
ATOM 635 C C . ASP A 1 83 ? 2.617 -7.545 7.701 1.00 95.88 83 ASP A C 1
ATOM 637 O O . ASP A 1 83 ? 1.887 -6.748 7.104 1.00 95.88 83 ASP A O 1
ATOM 641 N N . PHE A 1 84 ? 3.402 -8.409 7.070 1.00 96.38 84 PHE A N 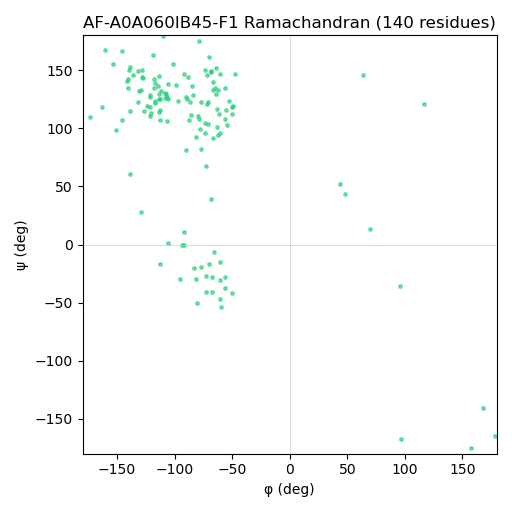1
ATOM 642 C CA . PHE A 1 84 ? 3.562 -8.427 5.624 1.00 96.38 84 PHE A CA 1
ATOM 643 C C . PHE A 1 84 ? 3.646 -9.850 5.099 1.00 96.38 84 PHE A C 1
ATOM 645 O O . PHE A 1 84 ? 4.273 -10.725 5.697 1.00 96.38 84 PHE A O 1
ATOM 652 N N . THR A 1 85 ? 3.017 -10.081 3.955 1.00 96.19 85 THR A N 1
ATOM 653 C CA . THR A 1 85 ? 3.117 -11.342 3.228 1.00 96.19 85 THR A CA 1
ATOM 654 C C . THR A 1 85 ? 3.185 -11.058 1.736 1.00 96.19 85 THR A C 1
ATOM 656 O O . THR A 1 85 ? 2.403 -10.261 1.218 1.00 96.19 85 THR A O 1
ATOM 659 N N . ASP A 1 86 ? 4.108 -11.742 1.069 1.00 93.75 86 ASP A N 1
ATOM 660 C CA . ASP A 1 86 ? 4.262 -11.756 -0.380 1.00 93.75 86 ASP A CA 1
ATOM 661 C C . ASP A 1 86 ? 4.108 -13.198 -0.866 1.00 93.75 86 ASP A C 1
ATOM 663 O O . ASP A 1 86 ? 4.899 -14.076 -0.511 1.00 93.75 86 ASP A O 1
ATOM 667 N N . MET A 1 87 ? 3.041 -13.458 -1.617 1.00 90.62 87 MET A N 1
ATOM 668 C CA . MET A 1 87 ? 2.796 -14.745 -2.277 1.00 90.62 87 MET A CA 1
ATOM 669 C C . MET A 1 87 ? 2.470 -14.540 -3.766 1.00 90.62 87 MET A C 1
ATOM 671 O O . MET A 1 87 ? 1.720 -15.324 -4.347 1.00 90.62 87 MET A O 1
ATOM 675 N N . GLY A 1 88 ? 2.981 -13.458 -4.366 1.00 87.62 88 GLY A N 1
ATOM 676 C CA . GLY A 1 88 ? 2.566 -12.939 -5.676 1.00 87.62 88 GLY A CA 1
ATOM 677 C C . GLY A 1 88 ? 1.524 -11.822 -5.558 1.00 87.62 88 GLY A C 1
ATOM 678 O O . GLY A 1 88 ? 1.597 -10.829 -6.276 1.00 87.62 88 GLY A O 1
ATOM 679 N N . ASP A 1 89 ? 0.625 -11.933 -4.579 1.00 91.88 89 ASP A N 1
ATOM 680 C CA . ASP A 1 89 ? -0.182 -10.816 -4.091 1.00 91.88 89 ASP A CA 1
ATOM 681 C C . ASP A 1 89 ? 0.457 -10.252 -2.818 1.00 91.88 89 ASP A C 1
ATOM 683 O O . ASP A 1 89 ? 0.858 -11.006 -1.924 1.00 91.88 89 ASP A O 1
ATOM 687 N N . LEU A 1 90 ? 0.512 -8.925 -2.709 1.00 96.69 90 LEU A N 1
ATOM 688 C CA . LEU A 1 90 ? 1.064 -8.247 -1.545 1.00 96.69 90 LEU A CA 1
ATOM 689 C C . LEU A 1 90 ? -0.025 -7.985 -0.514 1.00 96.69 90 LEU A C 1
ATOM 691 O O . LEU A 1 90 ? -1.048 -7.345 -0.784 1.00 96.69 90 LEU A O 1
ATOM 695 N N . ALA A 1 91 ? 0.239 -8.429 0.707 1.00 97.44 91 ALA A N 1
ATOM 696 C CA . ALA A 1 91 ? -0.591 -8.183 1.869 1.00 97.44 91 ALA A CA 1
ATOM 697 C C . ALA A 1 91 ? 0.159 -7.304 2.872 1.00 97.44 91 ALA A C 1
ATOM 699 O O . ALA A 1 91 ? 1.141 -7.745 3.460 1.00 97.44 91 ALA A O 1
ATOM 700 N N . TYR A 1 92 ? -0.331 -6.081 3.100 1.00 97.25 92 TYR A N 1
ATOM 701 C CA . TYR A 1 92 ? 0.193 -5.177 4.127 1.00 97.25 92 TYR A CA 1
ATOM 702 C C . TYR A 1 92 ? -0.836 -4.962 5.231 1.00 97.25 92 TYR A C 1
ATOM 704 O O . TYR A 1 92 ? -1.819 -4.232 5.053 1.00 97.25 92 TYR A O 1
ATOM 712 N N . ASP A 1 93 ? -0.579 -5.553 6.389 1.00 96.69 93 ASP A N 1
ATOM 713 C CA . ASP A 1 93 ? -1.428 -5.453 7.565 1.00 96.69 93 ASP A CA 1
ATOM 714 C C . ASP A 1 93 ? -0.804 -4.529 8.606 1.00 96.69 93 ASP A C 1
ATOM 716 O O . ASP A 1 93 ? 0.396 -4.547 8.867 1.00 96.69 93 ASP A O 1
ATOM 720 N N . ALA A 1 94 ? -1.634 -3.698 9.225 1.00 96.69 94 ALA A N 1
ATOM 721 C CA . ALA A 1 94 ? -1.207 -2.800 10.281 1.00 96.69 94 ALA A CA 1
ATOM 722 C C . ALA A 1 94 ? -2.249 -2.772 11.398 1.00 96.69 94 ALA A C 1
ATOM 724 O O . ALA A 1 94 ? -3.379 -2.309 11.232 1.00 96.69 94 ALA A O 1
ATOM 725 N N . SER A 1 95 ? -1.853 -3.263 12.571 1.00 95.56 95 SER A N 1
ATOM 726 C CA . SER A 1 95 ? -2.624 -3.111 13.804 1.00 95.56 95 SER A CA 1
ATOM 727 C C . SER A 1 95 ? -2.237 -1.803 14.480 1.00 95.56 95 SER A C 1
ATOM 729 O O . SER A 1 95 ? -1.147 -1.679 15.044 1.00 95.56 95 SER A O 1
ATOM 731 N N . CYS A 1 96 ? -3.133 -0.824 14.418 1.00 94.44 96 CYS A N 1
ATOM 732 C CA . CYS A 1 96 ? -2.911 0.538 14.882 1.00 94.44 96 CYS A CA 1
ATOM 733 C C . CYS A 1 96 ? -3.743 0.850 16.141 1.00 94.44 96 CYS A C 1
ATOM 735 O O . CYS A 1 96 ? -4.471 0.012 16.695 1.00 94.44 96 CYS A O 1
ATOM 737 N N . LYS A 1 97 ? -3.605 2.074 16.668 1.00 92.44 97 LYS A N 1
ATOM 738 C CA . LYS A 1 97 ? -4.380 2.516 17.839 1.00 92.44 97 LYS A CA 1
ATOM 739 C C . LYS A 1 97 ? -5.869 2.648 17.509 1.00 92.44 97 LYS A C 1
ATOM 741 O O . LYS A 1 97 ? -6.679 2.262 18.346 1.00 92.44 97 LYS A O 1
ATOM 746 N N . ASP A 1 98 ? -6.182 3.176 16.334 1.00 91.00 98 ASP A N 1
ATOM 747 C CA . ASP A 1 98 ? -7.511 3.489 15.798 1.00 91.00 98 ASP A CA 1
ATOM 748 C C . ASP A 1 98 ? -8.242 2.281 15.206 1.00 91.00 98 ASP A C 1
ATOM 750 O O . ASP A 1 98 ? -9.467 2.210 15.288 1.00 91.00 98 ASP A O 1
ATOM 754 N N . GLY A 1 99 ? -7.515 1.299 14.683 1.00 93.31 99 GLY A N 1
ATOM 755 C CA . GLY A 1 99 ? -8.138 0.138 14.069 1.00 93.31 99 GLY A CA 1
ATOM 756 C C . GLY A 1 99 ? -7.147 -0.853 13.495 1.00 93.31 99 GLY A C 1
ATOM 757 O O . GLY A 1 99 ? -5.953 -0.839 13.807 1.00 93.31 99 GLY A O 1
ATOM 758 N N . TYR A 1 100 ? -7.683 -1.735 12.664 1.00 94.50 100 TYR A N 1
ATOM 759 C CA . TYR A 1 100 ? -6.916 -2.680 11.876 1.00 94.50 100 TYR A CA 1
ATOM 760 C C . TYR A 1 100 ? -7.039 -2.326 10.398 1.00 94.50 100 TYR A C 1
ATOM 762 O O . TYR A 1 100 ? -8.144 -2.204 9.867 1.00 94.50 100 TYR A O 1
ATOM 770 N N . HIS A 1 101 ? -5.891 -2.149 9.755 1.00 95.69 101 HIS A N 1
ATOM 771 C CA . HIS A 1 101 ? -5.771 -1.737 8.366 1.00 95.69 101 HIS A CA 1
ATOM 772 C C . HIS A 1 101 ? -5.178 -2.888 7.574 1.00 95.69 101 HIS A C 1
ATOM 774 O O . HIS A 1 101 ? -4.154 -3.444 7.969 1.00 95.69 101 HIS A O 1
ATOM 780 N N . ARG A 1 102 ? -5.811 -3.241 6.462 1.00 96.31 102 ARG A N 1
ATOM 781 C CA . ARG A 1 102 ? -5.367 -4.320 5.587 1.00 96.31 102 ARG A CA 1
ATOM 782 C C . ARG A 1 102 ? -5.368 -3.843 4.157 1.00 96.31 102 ARG A C 1
ATOM 784 O O . ARG A 1 102 ? -6.405 -3.434 3.653 1.00 96.31 102 ARG A O 1
ATOM 791 N N . LEU A 1 103 ? -4.225 -3.922 3.506 1.00 97.44 103 LEU A N 1
ATOM 792 C CA . LEU A 1 103 ? -4.103 -3.708 2.074 1.00 97.44 103 LEU A CA 1
ATOM 793 C C . LEU A 1 103 ? -3.830 -5.051 1.408 1.00 97.44 103 LEU A C 1
ATOM 795 O O . LEU A 1 103 ? -2.950 -5.788 1.853 1.00 97.44 103 LEU A O 1
ATOM 799 N N . ARG A 1 104 ? -4.584 -5.371 0.364 1.00 97.62 104 ARG A N 1
ATOM 800 C CA . ARG A 1 104 ? -4.341 -6.517 -0.515 1.00 97.62 104 ARG A CA 1
ATOM 801 C C . ARG A 1 104 ? -4.237 -5.982 -1.928 1.00 97.62 104 ARG A C 1
ATOM 803 O O . 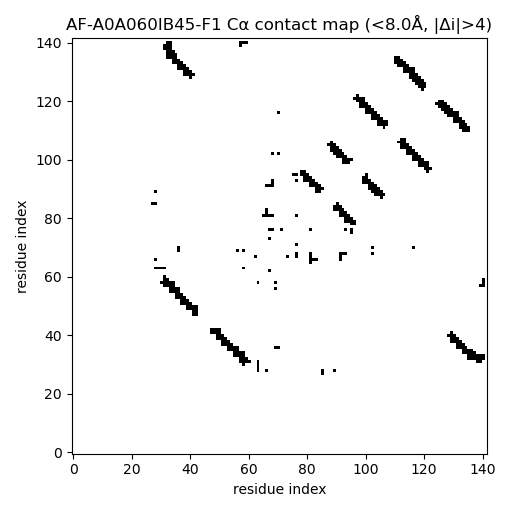ARG A 1 104 ? -5.188 -5.347 -2.377 1.00 97.62 104 ARG A O 1
ATOM 810 N N . ILE A 1 105 ? -3.099 -6.176 -2.585 1.00 97.69 105 ILE A N 1
ATOM 811 C CA . ILE A 1 105 ? -2.858 -5.677 -3.941 1.00 97.69 105 ILE A CA 1
ATOM 812 C C . ILE A 1 105 ? -2.110 -6.700 -4.785 1.00 97.69 105 ILE A C 1
ATOM 814 O O . ILE A 1 105 ? -1.274 -7.440 -4.276 1.00 97.69 105 ILE A O 1
ATOM 818 N N . SER A 1 106 ? -2.372 -6.663 -6.083 1.00 97.06 106 SER A N 1
ATOM 819 C CA . SER A 1 106 ? -1.701 -7.470 -7.098 1.00 97.06 106 SER A CA 1
ATOM 820 C C . SER A 1 106 ? -1.205 -6.557 -8.209 1.00 97.06 106 SER A C 1
ATOM 822 O O . SER A 1 106 ? -1.815 -5.511 -8.481 1.00 97.06 106 SER A O 1
ATOM 824 N N . GLU A 1 107 ? -0.114 -6.939 -8.865 1.00 96.38 107 GLU A N 1
ATOM 825 C CA . GLU A 1 107 ? 0.380 -6.197 -10.018 1.00 96.38 107 GLU A CA 1
ATOM 826 C C . GLU A 1 107 ? -0.557 -6.417 -11.211 1.00 96.38 107 GLU A C 1
ATOM 828 O O . GLU A 1 107 ? -0.813 -7.540 -11.640 1.00 96.38 107 GLU A O 1
ATOM 833 N N . ALA A 1 108 ? -1.119 -5.327 -11.728 1.00 96.31 108 ALA A N 1
ATOM 834 C CA . ALA A 1 108 ? -2.017 -5.335 -12.879 1.00 96.31 108 ALA A CA 1
ATOM 835 C C . ALA A 1 108 ? -1.270 -5.054 -14.194 1.00 96.31 108 ALA A C 1
ATOM 837 O O . ALA A 1 108 ? -1.697 -5.496 -15.260 1.00 96.31 108 ALA A O 1
ATOM 838 N N . ALA A 1 109 ? -0.187 -4.284 -14.116 1.00 96.06 109 ALA A N 1
ATOM 839 C CA . ALA A 1 109 ? 0.780 -4.017 -15.176 1.00 96.06 109 ALA A CA 1
ATOM 840 C C . ALA A 1 109 ? 2.074 -3.509 -14.521 1.00 96.06 109 ALA A C 1
ATOM 842 O O . ALA A 1 109 ? 2.043 -3.140 -13.351 1.00 96.06 109 ALA A O 1
ATOM 843 N N . ASP A 1 110 ? 3.175 -3.438 -15.269 1.00 93.75 110 ASP A N 1
ATOM 844 C CA . ASP A 1 110 ? 4.458 -2.942 -14.752 1.00 93.75 110 ASP A CA 1
ATOM 845 C C . ASP A 1 110 ? 4.303 -1.586 -14.035 1.00 93.75 110 ASP A C 1
ATOM 847 O O . ASP A 1 110 ? 3.826 -0.602 -14.614 1.00 93.75 110 ASP A O 1
ATOM 851 N N . GLY A 1 111 ? 4.636 -1.561 -12.740 1.00 93.88 111 GLY A N 1
ATOM 852 C CA . GLY A 1 111 ? 4.524 -0.369 -11.898 1.00 93.88 111 GLY A CA 1
ATOM 853 C C . GLY A 1 111 ? 3.086 0.067 -11.588 1.00 93.88 111 GLY A C 1
ATOM 854 O 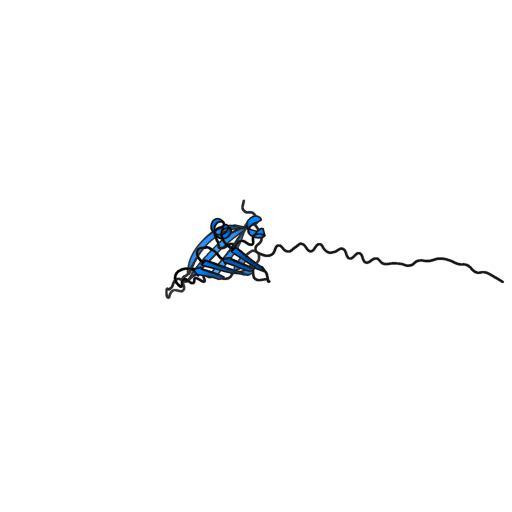O . GLY A 1 111 ? 2.880 1.177 -11.094 1.00 93.88 111 GLY A O 1
ATOM 855 N N . LEU A 1 112 ? 2.084 -0.774 -11.851 1.00 97.44 112 LEU A N 1
ATOM 856 C CA . LEU A 1 112 ? 0.672 -0.528 -11.566 1.00 97.44 112 LEU A CA 1
ATOM 857 C C . LEU A 1 112 ? 0.080 -1.676 -10.752 1.00 97.44 112 LEU A C 1
ATOM 859 O O . LEU A 1 112 ? -0.115 -2.782 -11.245 1.00 97.44 112 LEU A O 1
ATOM 863 N N . TRP A 1 113 ? -0.317 -1.365 -9.527 1.00 98.00 113 TRP A N 1
ATOM 864 C CA . TRP A 1 113 ? -0.866 -2.306 -8.565 1.00 98.00 113 TRP A CA 1
ATOM 865 C C . TRP A 1 113 ? -2.298 -1.928 -8.210 1.00 98.00 113 TRP A C 1
ATOM 867 O O . TRP A 1 113 ? -2.635 -0.746 -8.107 1.00 98.00 113 TRP A O 1
ATOM 877 N N . ARG A 1 114 ? -3.164 -2.922 -8.026 1.00 97.88 114 ARG A N 1
ATOM 878 C CA . ARG A 1 114 ? -4.583 -2.712 -7.709 1.00 97.88 114 ARG A CA 1
ATOM 879 C C . ARG A 1 114 ? -5.061 -3.691 -6.659 1.00 97.88 114 ARG A C 1
ATOM 881 O O . ARG A 1 114 ? -4.558 -4.805 -6.577 1.00 97.88 114 ARG A O 1
ATOM 888 N N . GLY A 1 115 ? -6.073 -3.293 -5.900 1.00 96.81 115 GLY A N 1
ATOM 889 C CA . GLY A 1 115 ? -6.752 -4.200 -4.987 1.00 96.81 115 GLY A CA 1
ATOM 890 C C . GLY A 1 115 ? -7.673 -3.476 -4.022 1.00 96.81 115 GLY A C 1
ATOM 891 O O . GLY A 1 115 ? -8.361 -2.532 -4.414 1.00 96.81 115 GLY A O 1
ATOM 892 N N . THR A 1 116 ? -7.706 -3.922 -2.770 1.00 95.81 116 THR A N 1
ATOM 893 C CA . THR A 1 116 ? -8.615 -3.393 -1.749 1.00 95.81 116 THR A CA 1
ATOM 894 C C . THR A 1 116 ? -7.869 -2.971 -0.496 1.00 95.81 116 THR A C 1
ATOM 896 O O . THR A 1 116 ? -6.903 -3.600 -0.055 1.00 95.81 116 THR A O 1
ATOM 899 N N . TYR A 1 117 ? -8.343 -1.880 0.096 1.00 95.44 117 TYR A N 1
ATOM 900 C CA . TYR A 1 117 ? -7.916 -1.437 1.408 1.00 95.44 117 TYR A CA 1
ATOM 901 C C . TYR A 1 117 ? -9.086 -1.570 2.368 1.00 95.44 117 TYR A C 1
ATOM 903 O O . TYR A 1 117 ? -10.095 -0.896 2.214 1.00 95.44 117 TYR A O 1
ATOM 911 N N . ARG A 1 118 ? -8.954 -2.434 3.372 1.00 94.31 118 ARG A N 1
ATOM 912 C CA . ARG A 1 118 ? -9.961 -2.634 4.406 1.00 94.31 118 ARG A CA 1
ATOM 913 C C . ARG A 1 118 ? -9.519 -2.001 5.716 1.00 94.31 118 ARG A C 1
ATOM 915 O O . ARG A 1 118 ? -8.479 -2.363 6.265 1.00 94.31 118 ARG A O 1
ATOM 922 N N . PHE A 1 119 ? -10.356 -1.128 6.259 1.00 93.00 119 PHE A N 1
ATOM 923 C CA . PHE A 1 119 ? -10.215 -0.580 7.603 1.00 93.00 119 PHE A CA 1
ATOM 924 C C . PHE A 1 119 ? -11.336 -1.099 8.501 1.00 93.00 119 PHE A C 1
ATOM 926 O O . PHE A 1 119 ? -12.504 -1.066 8.121 1.00 93.00 119 PHE A O 1
ATOM 933 N N . VAL A 1 120 ? -10.970 -1.569 9.693 1.00 92.62 120 VAL A N 1
ATOM 934 C CA . VAL A 1 120 ? -11.904 -1.938 10.763 1.00 92.62 120 VAL A CA 1
ATOM 935 C C . VAL A 1 120 ? -11.579 -1.087 11.985 1.00 92.62 120 VAL A C 1
ATOM 937 O O . VAL A 1 120 ? 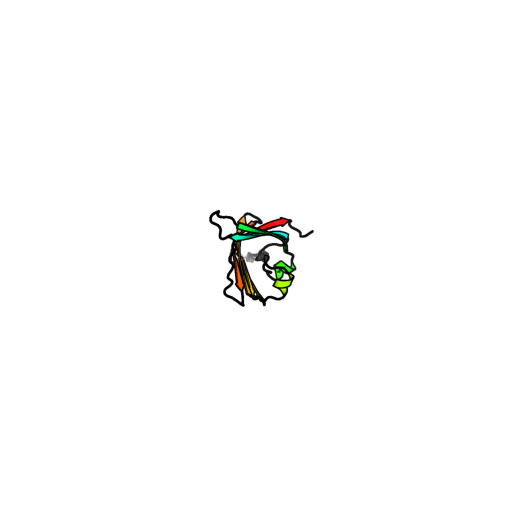-10.514 -1.252 12.589 1.00 92.62 120 VAL A O 1
ATOM 940 N N . GLY A 1 121 ? -12.475 -0.163 12.330 1.00 91.25 121 GLY A N 1
ATOM 941 C CA . GLY A 1 121 ? -12.322 0.716 13.488 1.00 91.25 121 GLY A CA 1
ATOM 942 C C . GLY A 1 121 ? -12.426 -0.041 14.815 1.00 91.25 121 GLY A C 1
ATOM 943 O O . GLY A 1 121 ? -13.131 -1.039 14.927 1.00 91.25 121 GLY A O 1
ATOM 944 N N . LYS A 1 122 ? -11.718 0.427 15.853 1.00 86.50 122 LYS A N 1
ATOM 945 C CA . LYS A 1 122 ? -11.836 -0.139 17.216 1.00 86.50 122 LYS A CA 1
ATOM 946 C C . LYS A 1 122 ? -13.090 0.291 17.974 1.00 86.50 122 LYS A C 1
ATOM 948 O O . LYS A 1 122 ? -13.399 -0.306 19.003 1.00 86.50 122 LYS A O 1
ATOM 953 N N . LYS A 1 123 ? -13.728 1.378 17.553 1.00 78.06 123 LYS A N 1
ATOM 954 C CA . LYS A 1 123 ? -14.924 1.941 18.177 1.00 78.06 123 LYS A CA 1
ATOM 955 C C . LYS A 1 123 ? -15.933 2.192 17.076 1.00 78.06 123 LYS A C 1
ATOM 957 O O . LYS A 1 123 ? -15.555 2.778 16.063 1.00 78.06 123 LYS A O 1
ATOM 962 N N . ASP A 1 124 ? -17.158 1.747 17.330 1.00 63.88 124 ASP A N 1
ATOM 963 C CA . ASP A 1 124 ? -18.275 1.715 16.391 1.00 63.88 124 ASP A CA 1
ATOM 964 C C . ASP A 1 124 ? -17.996 0.775 15.204 1.00 63.88 124 ASP A C 1
ATOM 966 O O . ASP A 1 124 ? -16.849 0.606 14.793 1.00 63.88 124 ASP A O 1
ATOM 970 N N . ASP A 1 125 ? -19.028 0.110 14.679 1.00 67.62 125 ASP A N 1
ATOM 971 C CA . ASP A 1 125 ? -18.949 -0.929 13.632 1.00 67.62 125 ASP A CA 1
ATOM 972 C C . ASP A 1 125 ? -18.519 -0.383 12.247 1.00 67.62 125 ASP A C 1
ATOM 974 O O . ASP A 1 125 ? -19.026 -0.776 11.196 1.00 67.62 125 ASP A O 1
ATOM 978 N N . VAL A 1 126 ? -17.580 0.562 12.218 1.00 79.62 126 VAL A N 1
ATOM 979 C CA . VAL A 1 126 ? -17.039 1.179 11.017 1.00 79.62 126 VAL A CA 1
ATOM 980 C C . VAL A 1 126 ? -16.126 0.178 10.328 1.00 79.62 126 VAL A C 1
ATOM 982 O O . VAL A 1 126 ? -14.985 -0.062 10.732 1.00 79.62 126 VAL A O 1
ATOM 985 N N . THR A 1 127 ? -16.646 -0.383 9.243 1.00 86.69 127 THR A N 1
ATOM 986 C CA . THR A 1 127 ? -15.864 -1.113 8.254 1.00 86.69 127 THR A CA 1
ATOM 987 C C . THR A 1 127 ? -15.888 -0.337 6.949 1.00 86.69 127 THR A C 1
ATOM 989 O O . THR A 1 127 ? -16.956 -0.035 6.422 1.00 86.69 127 THR A O 1
ATOM 992 N N . LEU A 1 128 ? -14.706 -0.027 6.426 1.00 88.38 128 LEU A N 1
ATOM 993 C CA . LEU A 1 128 ? -14.533 0.554 5.099 1.00 88.38 128 LEU A CA 1
ATOM 994 C C . LEU A 1 128 ? -13.738 -0.426 4.250 1.00 88.38 128 LEU A C 1
ATOM 996 O O . LEU A 1 128 ? -12.770 -1.008 4.738 1.00 88.38 128 LEU A O 1
ATOM 1000 N N . GLU A 1 129 ? -14.132 -0.590 2.994 1.00 92.56 129 GLU A N 1
ATOM 1001 C CA . GLU A 1 129 ? -13.430 -1.453 2.041 1.00 92.56 129 GLU A CA 1
ATOM 1002 C C . GLU A 1 129 ? -13.346 -0.800 0.649 1.00 92.56 129 GLU A C 1
ATOM 1004 O O . GLU A 1 129 ? -13.919 -1.311 -0.313 1.00 92.56 129 GLU A O 1
ATOM 1009 N N . PRO A 1 130 ? -12.706 0.380 0.521 1.00 93.06 130 PRO A N 1
ATOM 1010 C CA . PRO A 1 130 ? -12.474 0.998 -0.778 1.00 93.06 130 PRO A CA 1
ATOM 1011 C C . PRO A 1 130 ? -11.552 0.163 -1.675 1.00 93.06 130 PRO A C 1
ATOM 1013 O O . PRO A 1 130 ? -10.632 -0.528 -1.219 1.00 93.06 130 PRO A O 1
ATOM 1016 N N . ALA A 1 131 ? -11.756 0.314 -2.983 1.00 95.19 131 ALA A N 1
ATOM 1017 C CA . ALA A 1 131 ? -10.782 -0.120 -3.972 1.00 95.19 131 ALA A CA 1
ATOM 1018 C C . ALA A 1 131 ? -9.590 0.844 -3.981 1.00 95.19 131 ALA A C 1
ATOM 1020 O O . ALA A 1 131 ? -9.733 2.037 -3.699 1.00 95.19 131 ALA A O 1
ATOM 1021 N N . VAL A 1 132 ? -8.412 0.334 -4.324 1.00 96.81 132 VAL A N 1
ATOM 1022 C CA . VAL A 1 132 ? -7.179 1.119 -4.366 1.00 96.81 132 VAL A CA 1
ATOM 1023 C C . VAL A 1 132 ? -6.357 0.817 -5.607 1.00 96.81 132 VAL A C 1
ATOM 1025 O O . VAL A 1 132 ? -6.315 -0.315 -6.090 1.00 96.81 132 VAL A O 1
ATOM 1028 N N . GLU A 1 133 ? -5.686 1.847 -6.106 1.00 97.88 133 GLU A N 1
ATOM 1029 C CA . GLU A 1 133 ? -4.717 1.773 -7.195 1.00 97.88 133 GLU A CA 1
ATOM 1030 C C . GLU A 1 133 ? -3.427 2.470 -6.763 1.00 97.88 133 GLU A C 1
ATOM 1032 O O . GLU A 1 133 ? -3.455 3.574 -6.217 1.00 97.88 133 GLU A O 1
ATOM 1037 N N . LEU A 1 134 ? -2.295 1.814 -6.998 1.00 98.12 134 LEU A N 1
ATOM 1038 C CA . LEU A 1 134 ? -0.968 2.351 -6.760 1.00 98.12 134 LEU A CA 1
ATOM 1039 C C . LEU A 1 134 ? -0.211 2.336 -8.077 1.00 98.12 134 LEU A C 1
ATOM 1041 O O . LEU A 1 134 ? 0.016 1.280 -8.661 1.00 98.12 134 LEU A O 1
ATOM 1045 N N . LYS A 1 135 ? 0.187 3.514 -8.541 1.00 98.12 135 LYS A N 1
ATOM 1046 C CA . LYS A 1 135 ? 0.960 3.676 -9.767 1.00 98.12 135 LYS A CA 1
ATOM 1047 C C . LYS A 1 135 ? 2.314 4.279 -9.442 1.00 98.12 135 LYS A C 1
ATOM 1049 O O . LYS A 1 135 ? 2.379 5.372 -8.881 1.00 98.12 135 LYS A O 1
ATOM 1054 N N . ARG A 1 136 ? 3.392 3.605 -9.825 1.00 97.69 136 ARG A N 1
ATOM 1055 C CA . ARG A 1 136 ? 4.741 4.157 -9.761 1.00 97.69 136 ARG A CA 1
ATOM 1056 C C . ARG A 1 136 ? 4.863 5.233 -10.833 1.00 97.69 136 ARG A C 1
ATOM 1058 O O . ARG A 1 136 ? 4.586 4.991 -12.006 1.00 97.69 136 ARG A O 1
ATOM 1065 N N . ILE A 1 137 ? 5.203 6.445 -10.415 1.00 97.38 137 ILE A N 1
ATOM 1066 C CA . ILE A 1 137 ? 5.299 7.618 -11.294 1.00 97.38 137 ILE A CA 1
ATOM 1067 C C . ILE A 1 137 ? 6.735 8.123 -11.452 1.00 97.38 137 ILE A C 1
ATOM 1069 O O . ILE A 1 137 ? 7.002 8.856 -12.399 1.00 97.38 137 ILE A O 1
ATOM 1073 N N . ALA A 1 138 ? 7.652 7.710 -10.573 1.00 97.12 138 ALA A N 1
ATOM 1074 C CA . ALA A 1 138 ? 9.092 7.879 -10.750 1.00 97.12 138 ALA A CA 1
ATOM 1075 C C . ALA A 1 138 ? 9.873 6.792 -9.994 1.00 97.12 138 AL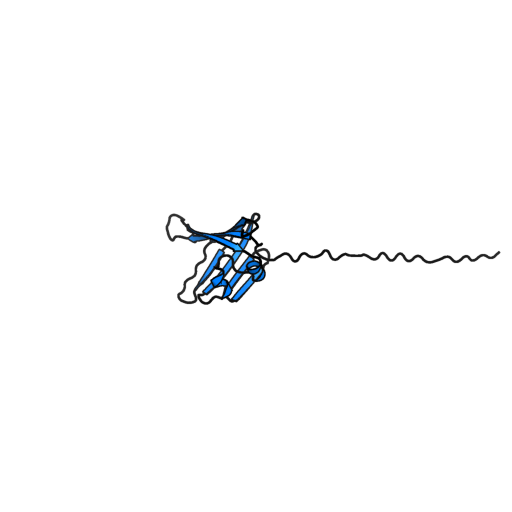A A C 1
ATOM 1077 O O . ALA A 1 138 ? 9.395 6.234 -9.000 1.00 97.12 138 ALA A O 1
ATOM 1078 N N . ASP A 1 139 ? 11.095 6.513 -10.452 1.00 94.06 139 ASP A N 1
ATOM 1079 C CA . ASP A 1 139 ? 11.980 5.533 -9.817 1.00 94.06 139 ASP A CA 1
ATOM 1080 C C . ASP A 1 139 ? 12.569 6.018 -8.490 1.00 94.06 139 ASP A C 1
ATOM 1082 O O . ASP A 1 139 ? 12.879 5.212 -7.612 1.00 94.06 139 ASP A O 1
ATOM 1086 N N . THR A 1 140 ? 12.692 7.334 -8.343 1.00 92.88 140 THR A N 1
ATOM 1087 C CA . THR A 1 140 ? 13.237 8.031 -7.179 1.00 92.88 140 THR A CA 1
ATOM 1088 C C . THR A 1 140 ? 12.178 8.939 -6.563 1.00 92.88 140 THR A C 1
ATOM 1090 O O . THR A 1 140 ? 11.163 9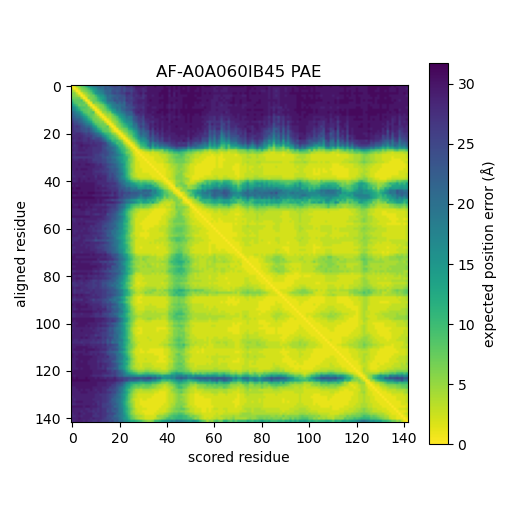.239 -7.185 1.00 92.88 140 THR A O 1
ATOM 1093 N N . CYS A 1 141 ? 12.405 9.360 -5.320 1.00 89.44 141 CYS A N 1
ATOM 1094 C CA . CYS A 1 141 ? 11.533 10.314 -4.630 1.00 89.44 141 CYS A CA 1
ATOM 1095 C C . CYS A 1 141 ? 11.958 11.781 -4.800 1.00 89.44 141 CYS A C 1
ATOM 1097 O O . CYS A 1 141 ? 11.319 12.653 -4.209 1.00 89.44 141 CYS A O 1
ATOM 1099 N N . ASP A 1 142 ? 13.045 12.008 -5.536 1.00 83.00 142 ASP A N 1
ATOM 1100 C CA . ASP A 1 142 ? 13.653 13.313 -5.807 1.00 83.00 142 ASP A CA 1
ATOM 1101 C C . ASP A 1 142 ? 13.087 13.949 -7.082 1.00 83.00 142 ASP A C 1
ATOM 1103 O O . ASP A 1 142 ? 12.832 13.187 -8.048 1.00 83.00 142 ASP A O 1
#

Mean predicted aligned error: 11.25 Å

Solvent-accessible surface area (backbone atoms only — not comparable to full-atom values): 8543 Å² total; per-residue (Å²): 136,92,82,89,81,92,83,82,90,83,86,83,80,80,78,81,78,76,69,77,73,78,73,71,77,74,77,75,64,74,74,60,14,21,29,41,41,38,39,37,37,79,44,99,52,99,77,80,47,61,50,74,48,77,50,74,45,69,37,41,73,67,38,47,77,61,47,54,47,86,90,48,56,66,82,56,52,76,69,28,55,67,44,71,47,73,80,83,44,38,36,26,35,33,48,43,93,65,27,41,38,37,36,42,34,33,75,77,48,96,60,30,32,37,42,40,38,36,40,38,44,74,68,65,97,50,69,47,73,30,42,35,38,40,35,58,77,38,76,49,73,122

Foldseek 3Di:
DDDDDDDDDDDPPPPPPPDPPPPPPPLFDDAFAKKKKKWWFADPDPPRHTDIDIDIDGCHPVCSVQVFDPVDDPVQSVQWDWDWDGPQWTWIWTHGPFFIWIDTWHDPDVQKIWDWIWTAGPPDRDITITIMMMGGPGNHPD

Radius of gyration: 26.67 Å; Cα contacts (8 Å, |Δi|>4): 255; chains: 1; bounding box: 90×76×42 Å

Nearest PDB structures (foldseek):
  3bdr-assembly1_A-2  TM=5.520E-01  e=4.108E-02  Synechococcus elongatus
  4tq2-assembly1_A-2  TM=5.248E-01  e=1.186E-01  Guillardia theta CCMP2712
  7sfn-assembly1_A  TM=4.200E-01  e=2.240E-01  Streptomyces avermitilis
  4kc5-assembly1_B  TM=5.410E-01  e=5.514E-01  Mycetohabitans rhizoxinica
  4k00-assembly1_A  TM=4.211E-01  e=1.630E-01  Synechocystis sp. PCC 6803 substr. Kazusa

Secondary structure (DSSP, 8-state):
----------------------------SSPSEEEEEEEEEEPSSTT--EEEEEEEEEE-HHHHHTT--TTS-HHHHTTSEEEEEESSSEEEEEE-SSEEEEEEEEEEETTEEEEEEEEEESSSS-EE--EEEEEEEESS--

Organism: NCBI:txid1432050

Sequence (142 aa):
MRRAKTMMRCVLAAAFLLSPAAAFAEESGLPTGLWQVRVFTPVPTPELKNDEQVFQICYDKTAVKSHMNPVLPKAQAAKCKLDFTDMGDLAYDASCKDGYHRLRISEAADGLWRGTYRFVGKKDDVTLEPAVELKRIADTCD

pLDDT: mean 82.66, std 18.48, range [39.12, 98.12]